Protein AF-A0A7X7PN30-F1 (afdb_monomer_lite)

Radius of gyration: 21.02 Å; chains: 1; bounding box: 54×27×68 Å

Secondary structure (DSSP, 8-state):
-PPP-------PPPP---S--PPPHHHHHHHHHHHHHHHHHHHHHHHHB-TTS-BS--SS--SSS-HHHHHHTTTHHHHHHHTT--HHHHHHHHHHHHHHHHHHHHTTSEETTEESSS-HHHHHHHHHHHHHHHHH-TT--

Foldseek 3Di:
DDDDPPPPDPDPDDDDDPDDDDDPPVVVVVVVVLVVVLVVLVVLQPVQADPQLAGPDDPEDDDQDDLLVQLLSLLCQLVSVVVPRDPVSLVNLVSSLVNSLVVVVVNVQHDPSAGPDDDPVSSVSSVSSVVSNCVSPVPPD

Sequence (141 aa):
MMRADSTEQNRIVTISATERQTPPTWAVKQRFLIDLMDRAAEAFVAHYTRPDGTLIWRREWPGMDGSDDGYESFVTFPLFYLLGGGEHVHALARREWNAVTWQFTGYGQVHREFDAYYDWMHHGESYAYLYYLALADPTHY

Structure (mmCIF, N/CA/C/O backbone):
data_AF-A0A7X7PN30-F1
#
_entry.id   AF-A0A7X7PN30-F1
#
loop_
_atom_site.group_PDB
_atom_site.id
_atom_site.type_symbol
_atom_site.label_atom_id
_atom_site.label_alt_id
_atom_site.label_comp_id
_atom_site.label_asym_id
_atom_site.label_entity_id
_atom_site.label_seq_id
_atom_site.pdbx_PDB_ins_code
_atom_site.Cartn_x
_atom_site.Cartn_y
_atom_site.Cartn_z
_atom_site.occupancy
_atom_site.B_iso_or_equiv
_atom_site.auth_seq_id
_atom_site.auth_comp_id
_atom_site.auth_asym_id
_atom_site.auth_atom_id
_atom_site.pdbx_PDB_model_num
ATOM 1 N N . MET A 1 1 ? 31.727 -6.574 46.384 1.00 40.47 1 MET A N 1
ATOM 2 C CA . MET A 1 1 ? 31.362 -5.817 45.169 1.00 40.47 1 MET A CA 1
ATOM 3 C C . MET A 1 1 ? 30.026 -6.366 44.692 1.00 40.47 1 MET A C 1
ATOM 5 O O . MET A 1 1 ? 29.913 -7.570 44.504 1.00 40.47 1 MET A O 1
ATOM 9 N N . MET A 1 2 ? 28.998 -5.520 44.706 1.00 36.41 2 MET A N 1
ATOM 10 C CA . MET A 1 2 ? 27.576 -5.875 44.649 1.00 36.41 2 MET A CA 1
ATOM 11 C C . MET A 1 2 ? 27.192 -6.366 43.245 1.00 36.41 2 MET A C 1
ATOM 13 O O . MET A 1 2 ? 27.521 -5.703 42.265 1.00 36.41 2 MET A O 1
ATOM 17 N N . ARG A 1 3 ? 26.533 -7.528 43.141 1.00 41.94 3 ARG A N 1
ATOM 18 C CA . ARG A 1 3 ? 25.906 -7.981 41.892 1.00 41.94 3 ARG A CA 1
ATOM 19 C C . ARG A 1 3 ? 24.668 -7.118 41.663 1.00 41.94 3 ARG A C 1
ATOM 21 O O . ARG A 1 3 ? 23.813 -7.060 42.540 1.00 41.94 3 ARG A O 1
ATOM 28 N N . ALA A 1 4 ? 24.610 -6.431 40.526 1.00 46.62 4 ALA A N 1
ATOM 29 C CA . ALA A 1 4 ? 23.387 -5.788 40.076 1.00 46.62 4 ALA A CA 1
ATOM 30 C C . ALA A 1 4 ? 22.365 -6.886 39.756 1.00 46.62 4 ALA A C 1
ATOM 32 O O . ALA A 1 4 ? 22.640 -7.791 38.968 1.00 46.62 4 ALA A O 1
ATOM 33 N N . ASP A 1 5 ? 21.230 -6.826 40.438 1.00 47.19 5 ASP A N 1
ATOM 34 C CA . ASP A 1 5 ? 20.084 -7.704 40.253 1.00 47.19 5 ASP A CA 1
ATOM 35 C C . ASP A 1 5 ? 19.354 -7.263 38.975 1.00 47.19 5 ASP A C 1
ATOM 37 O O . ASP A 1 5 ? 18.649 -6.257 38.964 1.00 47.19 5 ASP A O 1
ATOM 41 N N . SER A 1 6 ? 19.618 -7.932 37.852 1.00 55.59 6 SER A N 1
ATOM 42 C CA . SER A 1 6 ? 19.049 -7.588 36.543 1.00 55.59 6 SER A CA 1
ATOM 43 C C . SER A 1 6 ? 17.828 -8.455 36.233 1.00 55.59 6 SER A C 1
ATOM 45 O O . SER A 1 6 ? 17.825 -9.229 35.274 1.00 55.59 6 SER A O 1
ATOM 47 N N . THR A 1 7 ? 16.796 -8.354 37.067 1.00 52.69 7 THR A N 1
ATOM 48 C CA . THR A 1 7 ? 15.492 -8.994 36.839 1.00 52.69 7 THR A CA 1
ATOM 49 C C . THR A 1 7 ? 14.359 -7.967 36.758 1.00 52.69 7 THR A C 1
ATOM 51 O O . THR A 1 7 ? 13.286 -8.151 37.321 1.00 52.69 7 THR A O 1
ATOM 54 N N . GLU A 1 8 ? 14.539 -6.894 35.980 1.00 57.72 8 GLU A N 1
ATOM 55 C CA . GLU A 1 8 ? 13.383 -6.187 35.412 1.00 57.72 8 GLU A CA 1
ATOM 56 C C . GLU A 1 8 ? 12.844 -7.006 34.235 1.00 57.72 8 GLU A C 1
ATOM 58 O O . GLU A 1 8 ? 13.157 -6.797 33.064 1.00 57.72 8 GLU A O 1
ATOM 63 N N . GLN A 1 9 ? 12.059 -8.027 34.568 1.00 59.97 9 GLN A N 1
ATOM 64 C CA . GLN A 1 9 ? 11.248 -8.745 33.599 1.00 59.97 9 GLN A CA 1
ATOM 65 C C . GLN A 1 9 ? 10.253 -7.762 32.979 1.00 59.97 9 GLN A C 1
ATOM 67 O O . GLN A 1 9 ? 9.418 -7.195 33.683 1.00 59.97 9 GLN A O 1
ATOM 72 N N . ASN A 1 10 ? 10.360 -7.576 31.662 1.00 64.38 10 ASN A N 1
ATOM 73 C CA . ASN A 1 10 ? 9.467 -6.768 30.835 1.00 64.38 10 ASN A CA 1
ATOM 74 C C . ASN A 1 10 ? 8.007 -7.181 31.099 1.00 64.38 10 ASN A C 1
ATOM 76 O O . ASN A 1 10 ? 7.515 -8.181 30.571 1.00 64.38 10 ASN A O 1
ATOM 80 N N . ARG A 1 11 ? 7.323 -6.463 31.994 1.00 76.81 11 ARG A N 1
ATOM 81 C CA . ARG A 1 11 ? 5.984 -6.832 32.447 1.00 76.81 11 ARG A CA 1
ATOM 82 C C . ARG A 1 11 ? 4.998 -6.477 31.342 1.00 76.81 11 ARG A C 1
ATOM 84 O O . ARG A 1 11 ? 4.699 -5.304 31.137 1.00 76.81 11 ARG A O 1
ATOM 91 N N . ILE A 1 12 ? 4.495 -7.486 30.632 1.00 84.50 12 ILE A N 1
ATOM 92 C CA . ILE A 1 12 ? 3.462 -7.294 29.609 1.00 84.50 12 ILE A CA 1
ATOM 93 C C . ILE A 1 12 ? 2.248 -6.638 30.276 1.00 84.50 12 ILE A C 1
ATOM 95 O O . ILE A 1 12 ? 1.662 -7.182 31.217 1.00 84.50 12 ILE A O 1
ATOM 99 N N . VAL A 1 13 ? 1.890 -5.440 29.812 1.00 90.44 13 VAL A N 1
ATOM 100 C CA . VAL A 1 13 ? 0.713 -4.720 30.304 1.00 90.44 13 VAL A CA 1
ATOM 101 C C . VAL A 1 13 ? -0.525 -5.530 29.941 1.00 90.44 13 VAL A C 1
ATOM 103 O O . VAL A 1 13 ? -0.778 -5.810 28.773 1.00 90.44 13 VAL A O 1
ATOM 106 N N . THR A 1 14 ? -1.300 -5.915 30.953 1.00 89.88 14 THR A N 1
ATOM 107 C CA . THR A 1 14 ? -2.577 -6.602 30.752 1.00 89.88 14 THR A CA 1
ATOM 108 C C . THR A 1 14 ? -3.699 -5.574 30.776 1.00 89.88 14 THR A C 1
ATOM 110 O O . THR A 1 14 ? -3.907 -4.903 31.786 1.00 89.88 14 THR A O 1
ATOM 113 N N . ILE A 1 15 ? -4.427 -5.465 29.667 1.00 90.75 15 ILE A N 1
ATOM 114 C CA . ILE A 1 15 ? -5.660 -4.681 29.560 1.00 90.75 15 ILE A CA 1
ATOM 115 C C . ILE A 1 15 ? -6.827 -5.669 29.641 1.00 90.75 15 ILE A C 1
ATOM 117 O O . ILE A 1 15 ? -6.809 -6.698 28.969 1.00 90.75 15 ILE A O 1
ATOM 121 N N . SER A 1 16 ? -7.832 -5.380 30.470 1.00 91.62 16 SER A N 1
ATOM 122 C CA . SER A 1 16 ? -9.030 -6.218 30.610 1.00 91.62 16 SER A CA 1
ATOM 123 C C . SER A 1 16 ? -10.294 -5.378 30.452 1.00 91.62 16 SER A C 1
ATOM 125 O O . SER A 1 16 ? -10.351 -4.242 30.918 1.00 91.62 16 SER A O 1
ATOM 127 N N . ALA A 1 17 ? -11.295 -5.932 29.768 1.00 92.31 17 ALA A N 1
ATOM 128 C CA . ALA A 1 17 ? -12.617 -5.333 29.641 1.00 92.31 17 ALA A CA 1
ATOM 129 C C . ALA A 1 17 ? -13.557 -5.986 30.660 1.00 92.31 17 ALA A C 1
ATOM 131 O O . ALA A 1 17 ? -13.731 -7.204 30.648 1.00 92.31 17 ALA A O 1
ATOM 132 N N . THR A 1 18 ? -14.156 -5.188 31.541 1.00 94.00 18 THR A N 1
ATOM 133 C CA . THR A 1 18 ? -15.044 -5.673 32.612 1.00 94.00 18 THR A CA 1
ATOM 134 C C . THR A 1 18 ? -16.525 -5.549 32.267 1.00 94.00 18 THR A C 1
ATOM 136 O O . THR A 1 18 ? -17.355 -6.210 32.884 1.00 94.00 18 THR A O 1
ATOM 139 N N . GLU A 1 19 ? -16.869 -4.726 31.273 1.00 94.38 19 GLU A N 1
ATOM 140 C CA . GLU A 1 19 ? -18.249 -4.392 30.922 1.00 94.38 19 GLU A CA 1
ATOM 141 C C . GLU A 1 19 ? -18.439 -4.282 29.406 1.00 94.38 19 GLU A C 1
ATOM 143 O O . GLU A 1 19 ? -17.514 -3.948 28.662 1.00 94.38 19 GLU A O 1
ATOM 148 N N . ARG A 1 20 ? -19.670 -4.534 28.942 1.00 92.94 20 ARG A N 1
ATOM 149 C CA . ARG A 1 20 ? -20.088 -4.238 27.566 1.00 92.94 20 ARG A CA 1
ATOM 150 C C . ARG A 1 20 ? -20.711 -2.852 27.515 1.00 92.94 20 ARG A C 1
ATOM 152 O O . ARG A 1 20 ? -21.521 -2.506 28.366 1.00 92.94 20 ARG A O 1
ATOM 159 N N . GLN A 1 21 ? -20.382 -2.104 26.473 1.00 93.44 21 GLN A N 1
ATOM 160 C CA . GLN A 1 21 ? -20.933 -0.780 26.213 1.00 93.44 21 GLN A CA 1
ATOM 161 C C . GLN A 1 21 ? -21.512 -0.749 24.798 1.00 93.44 21 GLN A C 1
ATOM 163 O O . GLN A 1 21 ? -21.007 -1.427 23.899 1.00 93.44 21 GLN A O 1
ATOM 168 N N . THR A 1 22 ? -22.573 0.031 24.590 1.00 95.75 22 THR A N 1
ATOM 169 C CA . THR A 1 22 ? -23.080 0.305 23.240 1.00 95.75 22 THR A CA 1
ATOM 170 C C . THR A 1 22 ? -22.032 1.127 22.487 1.00 95.75 22 THR A C 1
ATOM 172 O O . THR A 1 22 ? -21.619 2.169 23.004 1.00 95.75 22 THR A O 1
ATOM 175 N N . PRO A 1 23 ? -21.585 0.709 21.287 1.00 95.50 23 PRO A N 1
ATOM 176 C CA . PRO A 1 23 ? -20.594 1.466 20.535 1.00 95.50 23 PRO A CA 1
ATOM 177 C C . PRO A 1 23 ? -21.087 2.889 20.247 1.00 95.50 23 PRO A C 1
ATOM 179 O O . PRO A 1 23 ? -22.250 3.070 19.872 1.00 95.50 23 PRO A O 1
ATOM 182 N N . PRO A 1 24 ? -20.226 3.910 20.381 1.00 97.44 24 PRO A N 1
ATOM 183 C CA . PRO A 1 24 ? -20.603 5.268 20.026 1.00 97.44 24 PRO A CA 1
ATOM 184 C C . PRO A 1 24 ? -20.883 5.365 18.521 1.00 97.44 24 PRO A C 1
ATOM 186 O O . PRO A 1 24 ? -20.274 4.671 17.706 1.00 97.44 24 PRO A O 1
ATOM 189 N N . THR A 1 25 ? -21.769 6.283 18.132 1.00 98.12 25 THR A N 1
ATOM 190 C CA . THR A 1 25 ? -22.214 6.453 16.737 1.00 98.12 25 THR A CA 1
ATOM 191 C C . THR A 1 25 ? -21.064 6.615 15.741 1.00 98.12 25 THR A C 1
ATOM 193 O O . THR A 1 25 ? -21.156 6.127 14.615 1.00 98.12 25 THR A O 1
ATOM 196 N N . TRP A 1 26 ? -19.974 7.287 16.127 1.00 97.94 26 TRP A N 1
ATOM 197 C CA . TRP A 1 26 ? -18.815 7.470 15.248 1.00 97.94 26 TRP A CA 1
ATOM 198 C C . TRP A 1 26 ? -18.139 6.137 14.898 1.00 97.94 26 TRP A C 1
ATOM 200 O O . TRP A 1 26 ? -17.749 5.958 13.749 1.00 97.94 26 TRP A O 1
ATOM 210 N N . ALA A 1 27 ? -18.068 5.183 15.833 1.00 96.69 27 ALA A N 1
ATOM 211 C CA . ALA A 1 27 ? -17.409 3.894 15.617 1.00 96.69 27 ALA A CA 1
ATOM 212 C C . ALA A 1 27 ? -18.207 3.032 14.631 1.00 96.69 27 ALA A C 1
ATOM 214 O O . ALA A 1 27 ? -17.645 2.414 13.729 1.00 96.69 27 ALA A O 1
ATOM 215 N N . VAL A 1 28 ? -19.539 3.064 14.745 1.00 97.56 28 VAL A N 1
ATOM 216 C CA . VAL A 1 28 ? -20.439 2.392 13.796 1.00 97.56 28 VAL A CA 1
ATOM 217 C C . VAL A 1 28 ? -20.292 2.988 12.392 1.00 97.56 28 VAL A C 1
ATOM 219 O O . VAL A 1 28 ? -20.172 2.253 11.414 1.00 97.56 28 VAL A O 1
ATOM 222 N N . LYS A 1 29 ? -20.243 4.322 12.279 1.00 98.38 29 LYS A N 1
ATOM 223 C CA . LYS A 1 29 ? -20.031 5.004 10.992 1.00 98.38 29 LYS A CA 1
ATOM 224 C C . LYS A 1 29 ? -18.656 4.710 10.393 1.00 98.38 29 LYS A C 1
ATOM 226 O O . LYS A 1 29 ? -18.563 4.531 9.184 1.00 98.38 29 LYS A O 1
ATOM 231 N N . GLN A 1 30 ? -17.611 4.632 11.216 1.00 97.44 30 GLN A N 1
ATOM 232 C CA . GLN A 1 30 ? -16.271 4.272 10.760 1.00 97.44 30 GLN A CA 1
ATOM 233 C C . GLN A 1 30 ? -16.246 2.856 10.177 1.00 97.44 30 GLN A C 1
ATOM 235 O O . GLN A 1 30 ? -15.681 2.662 9.107 1.00 97.44 30 GLN A O 1
ATOM 240 N N . ARG A 1 31 ? -16.913 1.884 10.815 1.00 97.06 31 ARG A N 1
ATOM 241 C CA . ARG A 1 31 ? -17.043 0.532 10.249 1.00 97.06 31 ARG A CA 1
ATOM 242 C C . ARG A 1 31 ? -17.773 0.527 8.911 1.00 97.06 31 ARG A C 1
ATOM 244 O O . ARG A 1 31 ? -17.293 -0.106 7.983 1.00 97.06 31 ARG A O 1
ATOM 251 N N . PHE A 1 32 ? -18.859 1.289 8.777 1.00 98.06 32 PHE A N 1
ATOM 252 C CA . PHE A 1 32 ? -19.547 1.426 7.490 1.00 98.06 32 PHE A CA 1
ATOM 253 C C . PHE A 1 32 ? -18.650 2.040 6.403 1.00 98.06 32 PHE A C 1
ATOM 255 O O . PHE A 1 32 ? -18.680 1.596 5.257 1.00 98.06 32 PHE A O 1
ATOM 262 N N . LEU A 1 33 ? -17.850 3.053 6.755 1.00 97.81 33 LEU A N 1
ATOM 263 C CA . LEU A 1 33 ? -16.897 3.664 5.830 1.00 97.81 33 LEU A CA 1
ATOM 264 C C . LEU A 1 33 ? -15.828 2.659 5.387 1.00 97.81 33 LEU A C 1
ATOM 266 O O . LEU A 1 33 ? -15.582 2.548 4.190 1.00 97.81 33 LEU A O 1
ATOM 270 N N . ILE A 1 34 ? -15.252 1.904 6.327 1.00 98.00 34 ILE A N 1
ATOM 271 C CA . ILE A 1 34 ? -14.293 0.835 6.025 1.00 98.00 34 ILE A CA 1
ATOM 272 C C . ILE A 1 34 ? -14.933 -0.174 5.070 1.00 98.00 34 ILE A C 1
ATOM 274 O O . ILE A 1 34 ? -14.407 -0.386 3.986 1.00 98.00 34 ILE A O 1
ATOM 278 N N . ASP A 1 35 ? -16.111 -0.709 5.391 1.00 97.81 35 ASP A N 1
ATOM 279 C CA . ASP A 1 35 ? -16.785 -1.704 4.546 1.00 97.81 35 ASP A CA 1
ATOM 280 C C . ASP A 1 35 ? -17.129 -1.156 3.142 1.00 97.81 35 ASP A C 1
ATOM 282 O O . ASP A 1 35 ? 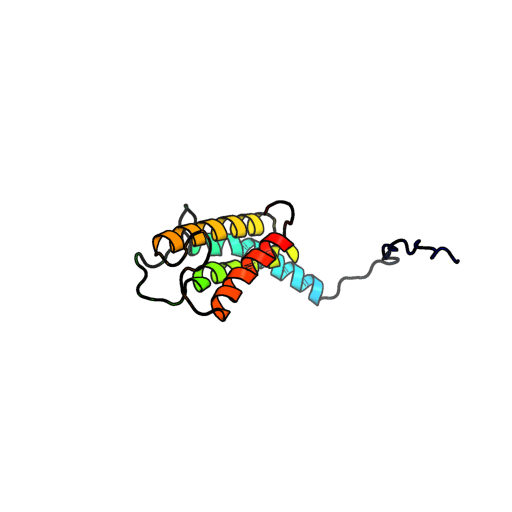-17.245 -1.906 2.170 1.00 97.81 35 ASP A O 1
ATOM 286 N N . LEU A 1 36 ? -17.354 0.155 2.999 1.00 97.88 36 LEU A N 1
ATOM 287 C CA . LEU A 1 36 ? -17.552 0.795 1.697 1.00 97.88 36 LEU A CA 1
ATOM 288 C C . LEU A 1 36 ? -16.241 0.907 0.910 1.00 97.88 36 LEU A C 1
ATOM 290 O O . LEU A 1 36 ? -16.214 0.539 -0.263 1.00 97.88 36 LEU A O 1
ATOM 294 N N . MET A 1 37 ? -15.177 1.394 1.548 1.00 97.94 37 MET A N 1
ATOM 295 C CA . MET A 1 37 ? -13.849 1.514 0.939 1.00 97.94 37 MET A CA 1
ATOM 296 C C . MET A 1 37 ? -13.300 0.150 0.512 1.00 97.94 37 MET A C 1
ATOM 298 O O . MET A 1 37 ? -12.765 0.023 -0.584 1.00 97.94 37 MET A O 1
ATOM 302 N N . ASP A 1 38 ? -13.517 -0.878 1.330 1.00 97.31 38 ASP A N 1
ATOM 303 C CA . ASP A 1 38 ? -13.045 -2.246 1.110 1.00 97.31 38 ASP A CA 1
ATOM 304 C C . ASP A 1 38 ? -13.597 -2.869 -0.183 1.00 97.31 38 ASP A C 1
ATOM 306 O O . ASP A 1 38 ? -12.882 -3.529 -0.936 1.00 97.31 38 ASP A O 1
ATOM 310 N N . ARG A 1 39 ? -14.867 -2.574 -0.492 1.00 96.19 39 ARG A N 1
ATOM 311 C CA . ARG A 1 39 ? -15.517 -2.951 -1.758 1.00 96.19 39 ARG A CA 1
ATOM 312 C C . ARG A 1 39 ? -15.091 -2.063 -2.924 1.00 96.19 39 ARG A C 1
ATOM 314 O O . ARG A 1 39 ? -15.048 -2.520 -4.062 1.00 96.19 39 ARG A O 1
ATOM 321 N N . ALA A 1 40 ? -14.823 -0.785 -2.664 1.00 97.56 40 ALA A N 1
ATOM 322 C CA . ALA A 1 40 ? -14.423 0.163 -3.698 1.00 97.56 40 ALA A CA 1
ATOM 323 C C . ALA A 1 40 ? -12.980 -0.064 -4.179 1.00 97.56 40 ALA A C 1
ATOM 325 O O . ALA A 1 40 ? -12.687 0.235 -5.334 1.00 97.56 40 ALA A O 1
ATOM 326 N N . ALA A 1 41 ? -12.104 -0.610 -3.329 1.00 97.50 41 ALA A N 1
ATOM 327 C CA . ALA A 1 41 ? -10.691 -0.833 -3.629 1.00 97.50 41 ALA A CA 1
ATOM 328 C C . ALA A 1 41 ? -10.475 -1.677 -4.897 1.00 97.50 41 ALA A C 1
ATOM 330 O O . ALA A 1 41 ? -9.698 -1.291 -5.767 1.00 97.50 41 ALA A O 1
ATOM 331 N N . GLU A 1 42 ? -11.209 -2.783 -5.055 1.00 96.31 42 GLU A N 1
ATOM 332 C CA . GLU A 1 42 ? -11.104 -3.633 -6.250 1.00 96.31 42 GLU A CA 1
ATOM 333 C C . GLU A 1 42 ? -11.539 -2.894 -7.518 1.00 96.31 42 GLU A C 1
ATOM 335 O O . GLU A 1 42 ? -10.855 -2.949 -8.538 1.00 96.31 42 GLU A O 1
ATOM 340 N N . ALA A 1 43 ? -12.656 -2.164 -7.449 1.00 97.50 43 ALA A N 1
ATOM 341 C CA . ALA A 1 43 ? -13.157 -1.385 -8.576 1.00 97.50 43 ALA A CA 1
ATOM 342 C C . ALA A 1 43 ? -12.190 -0.254 -8.959 1.00 97.50 43 ALA A C 1
ATOM 344 O O . ALA A 1 43 ? -11.995 0.007 -10.145 1.00 97.50 43 ALA A O 1
ATOM 345 N N . PHE A 1 44 ? -11.563 0.386 -7.968 1.00 97.69 44 PHE A N 1
ATOM 346 C CA . PHE A 1 44 ? -10.527 1.393 -8.178 1.00 97.69 44 PHE A CA 1
ATOM 347 C C . PHE A 1 44 ? -9.321 0.796 -8.912 1.00 97.69 44 PHE A C 1
ATOM 349 O O . PHE A 1 44 ? -8.973 1.271 -9.992 1.00 97.69 44 PHE A O 1
ATOM 356 N N . VAL A 1 45 ? -8.735 -0.289 -8.394 1.00 97.94 45 VAL A N 1
ATOM 357 C CA . VAL A 1 45 ? -7.575 -0.933 -9.033 1.00 97.94 45 VAL A CA 1
ATOM 358 C C . VAL A 1 45 ? -7.924 -1.414 -10.440 1.00 97.94 45 VAL A C 1
ATOM 360 O O . VAL A 1 45 ? -7.179 -1.148 -11.381 1.00 97.94 45 VAL A O 1
ATOM 363 N N . ALA A 1 46 ? -9.079 -2.057 -10.625 1.00 97.69 46 ALA A N 1
ATOM 364 C CA . ALA A 1 46 ? -9.519 -2.541 -11.933 1.00 97.69 46 ALA A CA 1
ATOM 365 C C . ALA A 1 46 ? -9.746 -1.414 -12.957 1.00 97.69 46 ALA A C 1
ATOM 367 O O . ALA A 1 46 ? -9.635 -1.648 -14.159 1.00 97.69 46 ALA A O 1
ATOM 368 N N . HIS A 1 47 ? -10.072 -0.201 -12.505 1.00 97.94 47 HIS A N 1
ATOM 369 C CA . HIS A 1 47 ? -10.268 0.945 -13.386 1.00 97.94 47 HIS A CA 1
ATOM 370 C C . HIS A 1 47 ? -8.947 1.564 -13.863 1.00 97.94 47 HIS A C 1
ATOM 372 O O . HIS A 1 47 ? -8.865 2.010 -15.007 1.00 97.94 47 HIS A O 1
ATOM 378 N N . TYR A 1 48 ? -7.924 1.593 -13.004 1.00 97.75 48 TYR A N 1
ATOM 379 C CA . TYR A 1 48 ? -6.663 2.294 -13.273 1.00 97.75 48 TYR A CA 1
ATOM 380 C C . TYR A 1 48 ? -5.503 1.376 -13.671 1.00 97.75 48 TYR A C 1
ATOM 382 O O . TYR A 1 48 ? -4.462 1.871 -14.101 1.00 97.75 48 TYR A O 1
ATOM 390 N N . THR A 1 49 ? -5.669 0.054 -13.585 1.00 98.25 49 THR A N 1
ATOM 391 C CA . THR A 1 49 ? -4.615 -0.926 -13.892 1.00 98.25 49 THR A CA 1
ATOM 392 C C . THR A 1 49 ? -5.033 -1.898 -14.987 1.00 98.25 49 THR A C 1
ATOM 394 O O . THR A 1 49 ? -6.211 -2.157 -15.236 1.00 98.25 49 THR A O 1
ATOM 397 N N . ARG A 1 50 ? -4.039 -2.447 -15.680 1.00 97.75 50 ARG A N 1
ATOM 398 C CA . ARG A 1 50 ? -4.214 -3.551 -16.623 1.00 97.75 50 ARG A CA 1
ATOM 399 C C . ARG A 1 50 ? -4.301 -4.892 -15.874 1.00 97.75 50 ARG A C 1
ATOM 401 O O . ARG A 1 50 ? -3.941 -4.979 -14.697 1.00 97.75 50 ARG A O 1
ATOM 408 N N . PRO A 1 51 ? -4.705 -5.986 -16.554 1.00 96.75 51 PRO A N 1
ATOM 409 C CA . PRO A 1 51 ? -4.722 -7.321 -15.950 1.00 96.75 51 PRO A CA 1
ATOM 410 C C . PRO A 1 51 ? -3.371 -7.790 -15.381 1.00 96.75 51 PRO A C 1
ATOM 412 O O . PRO A 1 51 ? -3.353 -8.590 -14.449 1.00 96.75 51 PRO A O 1
ATOM 415 N N . ASP A 1 52 ? -2.248 -7.275 -15.889 1.00 96.38 52 ASP A N 1
ATOM 416 C CA . ASP A 1 52 ? -0.897 -7.551 -15.372 1.00 96.38 52 ASP A CA 1
ATOM 417 C C . ASP A 1 52 ? -0.485 -6.674 -14.172 1.00 96.38 52 ASP A C 1
ATOM 419 O O . ASP A 1 52 ? 0.517 -6.959 -13.527 1.00 96.38 52 ASP A O 1
ATOM 423 N N . GLY A 1 53 ? -1.278 -5.652 -13.842 1.00 96.69 53 GLY A N 1
ATOM 424 C CA . GLY A 1 53 ? -1.076 -4.729 -12.719 1.00 96.69 53 GLY A CA 1
ATOM 425 C C . GLY A 1 53 ? -0.441 -3.414 -13.120 1.00 96.69 53 GLY A C 1
ATOM 426 O O . GLY A 1 53 ? -0.458 -2.463 -12.357 1.00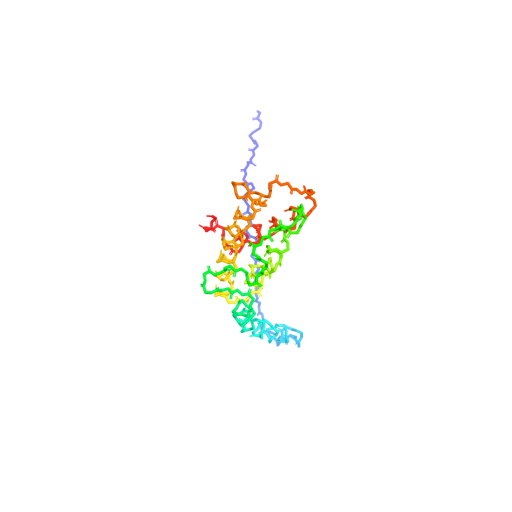 96.69 53 GLY A O 1
ATOM 427 N N . THR A 1 54 ? 0.066 -3.302 -14.345 1.00 96.75 54 THR A N 1
ATOM 428 C CA . THR A 1 54 ? 0.638 -2.034 -14.796 1.00 96.75 54 THR A CA 1
ATOM 429 C C . THR A 1 54 ? -0.437 -0.954 -14.862 1.00 96.75 54 THR A C 1
ATOM 431 O O . THR A 1 54 ? -1.558 -1.189 -15.327 1.00 96.75 54 THR A O 1
ATOM 434 N N . LEU A 1 55 ? -0.088 0.262 -14.451 1.00 96.81 55 LEU A N 1
ATOM 435 C CA . LEU A 1 55 ? -0.960 1.424 -14.536 1.00 96.81 55 LEU A CA 1
ATOM 436 C C . LEU A 1 55 ? -1.349 1.687 -15.996 1.00 96.81 55 LEU A C 1
ATOM 438 O O . LEU A 1 55 ? -0.498 1.690 -16.901 1.00 96.81 55 LEU A O 1
ATOM 442 N N . ILE A 1 56 ? -2.631 1.974 -16.235 1.00 96.50 56 ILE A N 1
ATOM 443 C CA . ILE A 1 56 ? -3.138 2.510 -17.502 1.00 96.50 56 ILE A CA 1
ATOM 444 C C . ILE A 1 56 ? -2.659 3.962 -17.617 1.00 96.50 56 ILE A C 1
ATOM 446 O O . ILE A 1 56 ? -3.368 4.918 -17.323 1.00 96.50 56 ILE A O 1
ATOM 450 N N . TRP A 1 57 ? -1.403 4.102 -18.029 1.00 90.69 57 TRP A N 1
ATOM 451 C CA . TRP A 1 57 ? -0.655 5.356 -18.047 1.00 90.69 57 TRP A CA 1
ATOM 452 C C . TRP A 1 57 ? -0.010 5.586 -19.427 1.00 90.69 57 TRP A C 1
ATOM 454 O O . TRP A 1 57 ? -0.295 4.888 -20.408 1.00 90.69 57 TRP A O 1
ATOM 464 N N . ARG A 1 58 ? 0.869 6.590 -19.500 1.00 87.00 58 ARG A N 1
ATOM 465 C CA . ARG A 1 58 ? 1.802 6.881 -20.605 1.00 87.00 58 ARG A CA 1
ATOM 466 C C . ARG A 1 58 ? 2.573 5.633 -21.049 1.00 87.00 58 ARG A C 1
ATOM 468 O O . ARG A 1 58 ? 2.670 4.654 -20.327 1.00 87.00 58 ARG A O 1
ATOM 475 N N . ARG A 1 59 ? 3.125 5.689 -22.262 1.00 88.44 59 ARG A N 1
ATOM 476 C CA . ARG A 1 59 ? 3.971 4.621 -22.826 1.00 88.44 59 ARG A CA 1
ATOM 477 C C . ARG A 1 59 ? 5.463 4.866 -22.618 1.00 88.44 59 ARG A C 1
ATOM 479 O O . ARG A 1 59 ? 6.234 3.919 -22.650 1.00 88.44 59 ARG A O 1
ATOM 486 N N . GLU A 1 60 ? 5.842 6.125 -22.443 1.00 89.38 60 GLU A N 1
ATOM 487 C CA . GLU A 1 60 ? 7.219 6.593 -22.303 1.00 89.38 60 GLU A CA 1
ATOM 488 C C . GLU A 1 60 ? 7.255 7.688 -21.235 1.00 89.38 60 GLU A C 1
ATOM 490 O O . GLU A 1 60 ? 6.255 8.392 -21.027 1.00 89.38 60 GLU A O 1
ATOM 495 N N . TRP A 1 61 ? 8.400 7.824 -20.567 1.00 90.25 61 TRP A N 1
ATOM 496 C CA . TRP A 1 61 ? 8.584 8.772 -19.477 1.00 90.25 61 TRP A CA 1
ATOM 497 C C . TRP A 1 61 ? 9.326 10.025 -19.952 1.00 90.25 61 TRP A C 1
ATOM 499 O O . TRP A 1 61 ? 10.457 9.914 -20.426 1.00 90.25 61 TRP A O 1
ATOM 509 N N . PRO A 1 62 ? 8.707 11.217 -19.875 1.00 86.56 62 PRO A N 1
ATOM 510 C CA . PRO A 1 62 ? 9.245 12.411 -20.520 1.00 86.56 62 PRO A CA 1
ATOM 511 C C . PRO A 1 62 ? 10.188 13.239 -19.633 1.00 86.56 62 PRO A C 1
ATOM 513 O O . PRO A 1 62 ? 10.631 14.296 -20.080 1.00 86.56 62 PRO A O 1
ATOM 516 N N . GLY A 1 63 ? 10.458 12.834 -18.386 1.00 84.69 63 GLY A N 1
ATOM 517 C CA . GLY A 1 63 ? 11.103 13.714 -17.410 1.00 84.69 63 GLY A CA 1
ATOM 518 C C . GLY A 1 63 ? 11.879 13.021 -16.293 1.00 84.69 63 GLY A C 1
ATOM 519 O O . GLY A 1 63 ? 12.225 11.846 -16.381 1.00 84.69 63 GLY A O 1
ATOM 520 N N . MET A 1 64 ? 12.197 13.814 -15.271 1.00 82.12 64 MET A N 1
ATOM 521 C CA . MET A 1 64 ? 12.906 13.401 -14.049 1.00 82.12 64 MET A CA 1
ATOM 522 C C . MET A 1 64 ? 11.990 13.049 -12.890 1.00 82.12 64 MET A C 1
ATOM 524 O O . MET A 1 64 ? 12.379 12.315 -12.000 1.00 82.12 64 MET A O 1
ATOM 528 N N . ASP A 1 65 ? 10.812 13.638 -12.896 1.00 85.69 65 ASP A N 1
ATOM 529 C CA . ASP A 1 65 ? 9.957 13.809 -11.735 1.00 85.69 65 ASP A CA 1
ATOM 530 C C . ASP A 1 65 ? 8.695 12.954 -11.914 1.00 85.69 65 ASP A C 1
ATOM 532 O O . ASP A 1 65 ? 8.259 12.760 -13.059 1.00 85.69 65 ASP A O 1
ATOM 536 N N . GLY A 1 66 ? 8.147 12.460 -10.800 1.00 87.38 66 GLY A N 1
ATOM 537 C CA . GLY A 1 66 ? 6.843 11.807 -10.694 1.00 87.38 66 GLY A CA 1
ATOM 538 C C . GLY A 1 66 ? 6.900 10.284 -10.617 1.00 87.38 66 GLY A C 1
ATOM 539 O O . GLY A 1 66 ? 5.902 9.620 -10.900 1.00 87.38 66 GLY A O 1
ATOM 540 N N . SER A 1 67 ? 8.068 9.688 -10.350 1.00 88.31 67 SER A N 1
ATOM 541 C CA . SER A 1 67 ? 8.162 8.228 -10.192 1.00 88.31 67 SER A CA 1
ATOM 542 C C . SER A 1 67 ? 7.426 7.719 -8.953 1.00 88.31 67 SER A C 1
ATOM 544 O O . SER A 1 67 ? 6.861 6.624 -8.965 1.00 88.31 67 SER A O 1
ATOM 546 N N . ASP A 1 68 ? 7.369 8.562 -7.934 1.00 91.38 68 ASP A N 1
ATOM 547 C CA . ASP A 1 68 ? 6.643 8.418 -6.686 1.00 91.38 68 ASP A CA 1
ATOM 548 C C . ASP A 1 68 ? 5.125 8.363 -6.865 1.00 91.38 68 ASP A C 1
ATOM 550 O O . ASP A 1 68 ? 4.499 7.487 -6.266 1.00 91.38 68 ASP A O 1
ATOM 554 N N . ASP A 1 69 ? 4.541 9.159 -7.771 1.00 91.88 69 ASP A N 1
ATOM 555 C CA . ASP A 1 69 ? 3.090 9.182 -8.050 1.00 91.88 69 ASP A CA 1
ATOM 556 C C . ASP A 1 69 ? 2.499 7.770 -8.271 1.00 91.88 69 ASP A C 1
ATOM 558 O O . ASP A 1 69 ? 1.359 7.454 -7.894 1.00 91.88 69 ASP A O 1
ATOM 562 N N . GLY A 1 70 ? 3.277 6.890 -8.916 1.00 93.38 70 GLY A N 1
ATOM 563 C CA . GLY A 1 70 ? 2.888 5.502 -9.148 1.00 93.38 70 GLY A CA 1
ATOM 564 C C . GLY A 1 70 ? 2.710 4.720 -7.845 1.00 93.38 70 GLY A C 1
ATOM 565 O O . GLY A 1 70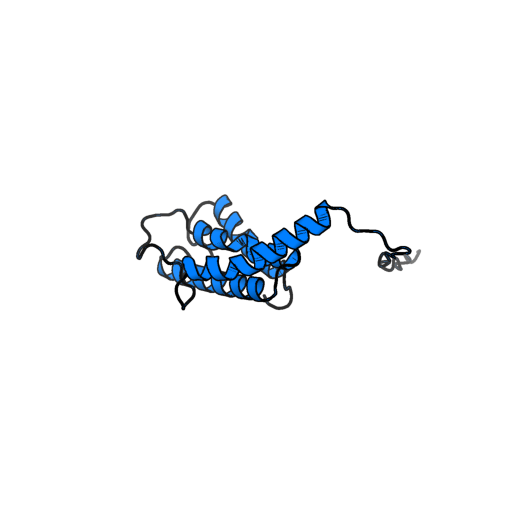 ? 1.735 3.982 -7.697 1.00 93.38 70 GLY A O 1
ATOM 566 N N . TYR A 1 71 ? 3.620 4.903 -6.890 1.00 94.88 71 TYR A N 1
ATOM 567 C CA . TYR A 1 71 ? 3.564 4.283 -5.567 1.00 94.88 71 TYR A CA 1
ATOM 568 C C . TYR A 1 71 ? 2.505 4.947 -4.679 1.00 94.88 71 TYR A C 1
ATOM 570 O O . TYR A 1 71 ? 1.739 4.251 -4.005 1.00 94.88 71 TYR A O 1
ATOM 578 N N . GLU A 1 72 ? 2.396 6.276 -4.720 1.00 94.06 72 GLU A N 1
ATOM 579 C CA . GLU A 1 72 ? 1.410 7.041 -3.950 1.00 94.06 72 GLU A CA 1
ATOM 580 C C . GLU A 1 72 ? -0.031 6.627 -4.247 1.00 94.06 72 GLU A C 1
ATOM 582 O O . GLU A 1 72 ? -0.883 6.613 -3.355 1.00 94.06 72 GLU A O 1
ATOM 587 N N . SER 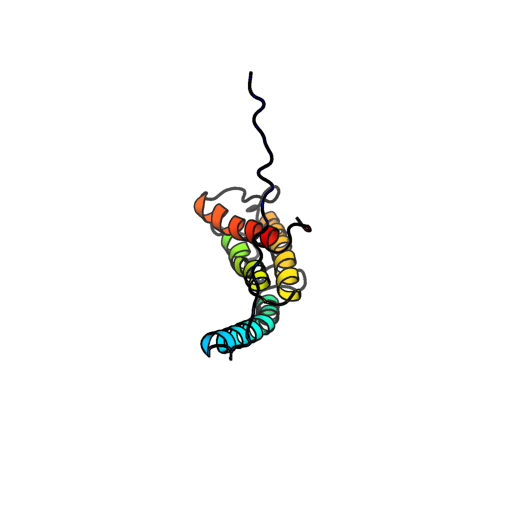A 1 73 ? -0.296 6.199 -5.482 1.00 95.06 73 SER A N 1
ATOM 588 C CA . SER A 1 73 ? -1.610 5.712 -5.912 1.00 95.06 73 SER A CA 1
ATOM 589 C C . SER A 1 73 ? -2.160 4.580 -5.029 1.00 95.06 73 SER A C 1
ATOM 591 O O . SER A 1 73 ? -3.379 4.404 -4.946 1.00 95.06 73 SER A O 1
ATOM 593 N N . PHE A 1 74 ? -1.288 3.831 -4.342 1.00 96.88 74 PHE A N 1
ATOM 594 C CA . PHE A 1 74 ? -1.663 2.678 -3.517 1.00 96.88 74 PHE A CA 1
ATOM 595 C C . PHE A 1 74 ? -1.056 2.688 -2.103 1.00 96.88 74 PHE A C 1
ATOM 597 O O . PHE A 1 74 ? -1.347 1.786 -1.315 1.00 96.88 74 PHE A O 1
ATOM 604 N N . VAL A 1 75 ? -0.291 3.726 -1.730 1.00 95.25 75 VAL A N 1
ATOM 605 C CA . VAL A 1 75 ? 0.412 3.847 -0.432 1.00 95.25 75 VAL A CA 1
ATOM 606 C C . VAL A 1 75 ? -0.489 3.604 0.780 1.00 95.25 75 VAL A C 1
ATOM 608 O O . VAL A 1 75 ? -0.063 3.056 1.794 1.00 95.25 75 VAL A O 1
ATOM 611 N N . THR A 1 76 ? -1.767 3.970 0.686 1.00 94.69 76 THR A N 1
ATOM 612 C CA . THR A 1 76 ? -2.722 3.846 1.795 1.00 94.69 76 THR A CA 1
ATOM 613 C C . THR A 1 76 ? -3.286 2.437 1.977 1.00 94.69 76 THR A C 1
ATOM 615 O O . THR A 1 76 ? -3.890 2.168 3.014 1.00 94.69 76 THR A O 1
ATOM 618 N N . PHE A 1 77 ? -3.098 1.517 1.028 1.00 97.69 77 PHE A N 1
ATOM 619 C CA . PHE A 1 77 ? -3.746 0.203 1.059 1.00 97.69 77 PHE A CA 1
ATOM 620 C C . PHE A 1 77 ? -3.274 -0.689 2.221 1.00 97.69 77 PHE A C 1
ATOM 622 O O . PHE A 1 77 ? -4.135 -1.241 2.915 1.00 97.69 77 PHE A O 1
ATOM 629 N N . PRO A 1 78 ? -1.963 -0.823 2.519 1.00 97.06 78 PRO A N 1
ATOM 630 C CA . PRO A 1 78 ? -1.528 -1.625 3.663 1.00 97.06 78 PRO A CA 1
ATOM 631 C C . PRO A 1 78 ? -1.941 -0.986 4.995 1.00 97.06 78 PRO A C 1
ATOM 633 O O . PRO A 1 78 ? -2.341 -1.683 5.927 1.00 97.06 78 PRO A O 1
ATOM 636 N N . LEU A 1 79 ? -1.926 0.351 5.073 1.00 95.56 79 LEU A N 1
ATOM 637 C CA . LEU A 1 79 ? -2.431 1.077 6.239 1.00 95.56 79 LEU A CA 1
ATOM 638 C C . LEU A 1 79 ? -3.936 0.847 6.434 1.00 95.56 79 LEU A C 1
ATOM 640 O O . LEU A 1 79 ? -4.398 0.646 7.554 1.00 95.56 79 LEU A O 1
ATOM 644 N N . PHE A 1 80 ? -4.713 0.842 5.353 1.00 97.44 80 PHE A N 1
ATOM 645 C CA . PHE A 1 80 ? -6.142 0.558 5.404 1.00 97.44 80 PHE A CA 1
ATOM 646 C C . PHE A 1 80 ? -6.426 -0.868 5.892 1.00 97.44 80 PHE A C 1
ATOM 648 O O . PHE A 1 80 ? -7.288 -1.058 6.752 1.00 97.44 80 PHE A O 1
ATOM 655 N N . TYR A 1 81 ? -5.660 -1.854 5.419 1.00 97.38 81 TYR A N 1
ATOM 656 C CA . TYR A 1 81 ? -5.715 -3.224 5.931 1.00 97.38 81 TYR A CA 1
ATOM 657 C C . TYR A 1 81 ? -5.468 -3.279 7.450 1.00 97.38 81 TYR A C 1
ATOM 659 O O . TYR A 1 81 ? -6.290 -3.829 8.183 1.00 97.38 81 TYR A O 1
ATOM 667 N N . LEU A 1 82 ? -4.424 -2.608 7.953 1.00 95.50 82 LEU A N 1
ATOM 668 C CA . LEU A 1 82 ? -4.132 -2.515 9.394 1.00 95.50 82 LEU A CA 1
ATOM 669 C C . LEU A 1 82 ? -5.282 -1.915 10.219 1.00 95.50 82 LEU A C 1
ATOM 671 O O . LEU A 1 82 ? -5.480 -2.281 11.378 1.00 95.50 82 LEU A O 1
ATOM 675 N N . LEU A 1 83 ? -6.052 -0.997 9.633 1.00 95.62 83 LEU A N 1
ATOM 676 C CA . LEU A 1 83 ? -7.206 -0.358 10.273 1.00 95.62 83 LEU A CA 1
ATOM 677 C C . LEU A 1 83 ? -8.498 -1.195 10.183 1.00 95.62 83 LEU A C 1
ATOM 679 O O . LEU A 1 83 ? -9.545 -0.772 10.683 1.00 95.62 83 LEU A O 1
ATOM 683 N N . GLY A 1 84 ? -8.430 -2.394 9.600 1.00 95.81 84 GLY A N 1
ATOM 684 C CA . GLY A 1 84 ? -9.530 -3.353 9.523 1.00 95.81 84 GLY A CA 1
ATOM 685 C C . GLY A 1 84 ? -10.195 -3.457 8.152 1.00 95.81 84 GLY A C 1
ATOM 686 O O . GLY A 1 84 ? -11.358 -3.874 8.104 1.00 95.81 84 GLY A O 1
ATOM 687 N N . GLY A 1 85 ? -9.493 -3.046 7.091 1.00 97.00 85 GLY A N 1
ATOM 688 C CA . GLY A 1 85 ? -9.779 -3.440 5.711 1.00 97.00 85 GLY A CA 1
ATOM 689 C C . GLY A 1 85 ? -9.450 -4.915 5.451 1.00 97.00 85 GLY A C 1
ATOM 690 O O . GLY A 1 85 ? -8.813 -5.581 6.266 1.00 97.00 85 GLY A O 1
ATOM 691 N N . GLY A 1 86 ? -9.915 -5.441 4.324 1.00 97.00 86 GLY A N 1
ATOM 692 C CA . GLY A 1 86 ? -9.801 -6.849 3.977 1.00 97.00 86 GLY A CA 1
ATOM 693 C C . GLY A 1 86 ? -8.406 -7.270 3.514 1.00 97.00 86 GLY A C 1
ATOM 694 O O . GLY A 1 86 ? -7.637 -6.494 2.944 1.00 97.00 86 GLY A O 1
ATOM 695 N N . GLU A 1 87 ? -8.101 -8.551 3.721 1.00 96.50 87 GLU A N 1
ATOM 696 C CA . GLU A 1 87 ? -6.882 -9.233 3.249 1.00 96.50 87 GLU A CA 1
ATOM 697 C C . GLU A 1 87 ? -6.643 -9.049 1.740 1.00 96.50 87 GLU A C 1
ATOM 699 O O . GLU A 1 87 ? -5.501 -8.922 1.291 1.00 96.50 87 GLU A O 1
ATOM 704 N N . HIS A 1 88 ? -7.712 -8.991 0.937 1.00 97.38 88 HIS A N 1
ATOM 705 C CA . HIS A 1 88 ? -7.614 -8.775 -0.508 1.00 97.38 88 HIS A CA 1
ATOM 706 C C . HIS A 1 88 ? -7.041 -7.397 -0.844 1.00 97.38 88 HIS A C 1
ATOM 708 O O . HIS A 1 88 ? -6.261 -7.298 -1.786 1.00 97.38 88 HIS A O 1
ATOM 714 N N . VAL A 1 89 ? -7.329 -6.353 -0.059 1.00 98.06 89 VAL A N 1
ATOM 715 C CA . VAL A 1 89 ? -6.736 -5.020 -0.265 1.00 98.06 89 VAL A CA 1
ATOM 716 C C . VAL A 1 89 ? -5.237 -5.044 0.014 1.00 98.06 89 VAL A C 1
ATOM 718 O O . VAL A 1 89 ? -4.462 -4.435 -0.721 1.00 98.06 89 VAL A O 1
ATOM 721 N N . HIS A 1 90 ? -4.798 -5.813 1.012 1.00 96.88 90 HIS A N 1
ATOM 722 C CA . HIS A 1 90 ? -3.373 -6.024 1.255 1.00 96.88 90 HIS A CA 1
ATOM 723 C C . HIS A 1 90 ? -2.702 -6.802 0.110 1.00 96.88 90 HIS A C 1
ATOM 725 O O . HIS A 1 90 ? -1.592 -6.475 -0.312 1.00 96.88 90 HIS A O 1
ATOM 731 N N . ALA A 1 91 ? -3.380 -7.812 -0.440 1.00 96.75 91 ALA A N 1
ATOM 732 C CA . ALA A 1 91 ? -2.900 -8.530 -1.617 1.00 96.75 91 ALA A CA 1
ATOM 733 C C . ALA A 1 91 ? -2.791 -7.615 -2.851 1.00 96.75 91 ALA A C 1
ATOM 735 O O . ALA A 1 91 ? -1.779 -7.674 -3.552 1.00 96.75 91 ALA A O 1
ATOM 736 N N . LEU A 1 92 ? -3.777 -6.736 -3.074 1.00 97.81 92 LEU A N 1
ATOM 737 C CA . LEU A 1 92 ? -3.713 -5.693 -4.101 1.00 97.81 92 LEU A CA 1
ATOM 738 C C . LEU A 1 92 ? -2.512 -4.778 -3.862 1.00 97.81 92 LEU A C 1
ATOM 740 O O . LEU A 1 92 ? -1.722 -4.581 -4.774 1.00 97.81 92 LEU A O 1
ATOM 744 N N . ALA A 1 93 ? -2.299 -4.314 -2.630 1.00 97.19 93 ALA A N 1
ATOM 745 C CA . ALA A 1 93 ? -1.169 -3.452 -2.301 1.00 97.19 93 ALA A CA 1
ATOM 746 C C . ALA A 1 93 ? 0.184 -4.077 -2.693 1.00 97.19 93 ALA A C 1
ATOM 748 O O . ALA A 1 93 ? 1.034 -3.418 -3.284 1.00 97.19 93 ALA A O 1
ATOM 749 N N . ARG A 1 94 ? 0.395 -5.365 -2.411 1.00 95.94 94 ARG A N 1
ATOM 750 C CA . ARG A 1 94 ? 1.630 -6.059 -2.816 1.00 95.94 94 ARG A CA 1
ATOM 751 C C . ARG A 1 94 ? 1.745 -6.222 -4.328 1.00 95.94 94 ARG A C 1
ATOM 753 O O . ARG A 1 94 ? 2.833 -6.076 -4.883 1.00 95.94 94 ARG A O 1
ATOM 760 N N . ARG A 1 95 ? 0.635 -6.543 -4.997 1.00 97.31 95 ARG A N 1
ATOM 761 C CA . ARG A 1 95 ? 0.593 -6.645 -6.460 1.00 97.31 95 ARG A CA 1
ATOM 762 C C . ARG A 1 95 ? 0.982 -5.317 -7.103 1.00 97.31 95 ARG A C 1
ATOM 764 O O . ARG A 1 95 ? 1.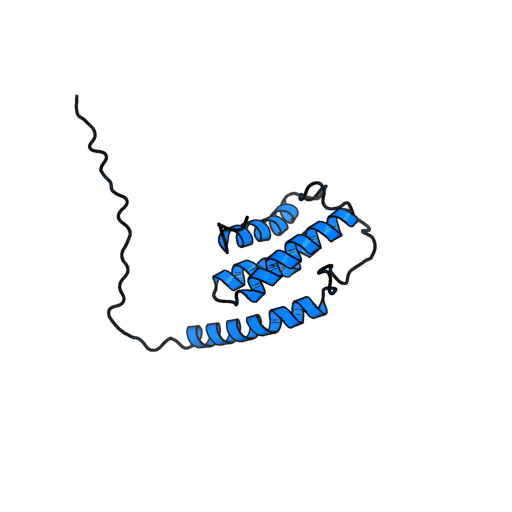847 -5.319 -7.973 1.00 97.31 95 ARG A O 1
ATOM 771 N N . GLU A 1 96 ? 0.379 -4.217 -6.661 1.00 97.75 96 GLU A N 1
ATOM 772 C CA . GLU A 1 96 ? 0.614 -2.899 -7.248 1.00 97.75 96 GLU A CA 1
ATOM 773 C C . GLU A 1 96 ? 2.013 -2.368 -6.953 1.00 97.75 96 GLU A C 1
ATOM 775 O O . GLU A 1 96 ? 2.639 -1.833 -7.860 1.00 97.75 96 GLU A O 1
ATOM 780 N N . TRP A 1 97 ? 2.561 -2.606 -5.756 1.00 96.31 97 TRP A N 1
ATOM 781 C CA . TRP A 1 97 ? 3.972 -2.313 -5.476 1.00 96.31 97 TRP A CA 1
ATOM 782 C C . TRP A 1 97 ? 4.885 -2.959 -6.526 1.00 96.31 97 TRP A C 1
ATOM 784 O O . TRP A 1 97 ? 5.671 -2.282 -7.182 1.00 96.31 97 TRP A O 1
ATOM 794 N N . ASN A 1 98 ? 4.726 -4.266 -6.758 1.00 96.31 98 ASN A N 1
ATOM 795 C CA . ASN A 1 98 ? 5.540 -4.987 -7.736 1.00 96.31 98 ASN A CA 1
ATOM 796 C C . ASN A 1 98 ? 5.310 -4.496 -9.172 1.00 96.31 98 ASN A C 1
ATOM 798 O O . ASN A 1 98 ? 6.264 -4.381 -9.945 1.00 96.31 98 ASN A O 1
ATOM 802 N N . ALA A 1 99 ? 4.061 -4.214 -9.545 1.00 97.19 99 ALA A N 1
ATOM 803 C CA . ALA A 1 99 ? 3.722 -3.780 -10.893 1.00 97.19 99 ALA A CA 1
ATOM 804 C C . ALA A 1 99 ? 4.237 -2.366 -11.201 1.00 97.19 99 ALA A C 1
ATOM 806 O O . ALA A 1 99 ? 4.777 -2.142 -12.287 1.00 97.19 99 ALA A O 1
ATOM 807 N N . VAL A 1 100 ? 4.133 -1.440 -10.243 1.00 96.06 100 VAL A N 1
ATOM 808 C CA . VAL A 1 100 ? 4.699 -0.089 -10.334 1.00 96.06 100 VAL A CA 1
ATOM 809 C C . VAL A 1 100 ? 6.219 -0.173 -10.428 1.00 96.06 100 VAL A C 1
ATOM 811 O O . VAL A 1 100 ? 6.782 0.328 -11.400 1.00 96.06 100 VAL A O 1
ATOM 814 N N . THR A 1 101 ? 6.885 -0.901 -9.524 1.00 95.56 101 THR A N 1
ATOM 815 C CA . THR A 1 101 ? 8.344 -1.102 -9.573 1.00 95.56 101 THR A CA 1
ATOM 816 C C . THR A 1 101 ? 8.789 -1.640 -10.932 1.00 95.56 101 THR A C 1
ATOM 818 O O . THR A 1 101 ? 9.744 -1.136 -11.531 1.00 95.56 101 THR A O 1
ATOM 821 N N . TRP A 1 102 ? 8.072 -2.630 -11.473 1.00 96.19 102 TRP A N 1
ATOM 822 C CA . TRP A 1 102 ? 8.367 -3.204 -12.785 1.00 96.19 102 TRP A CA 1
ATOM 823 C C . TRP A 1 102 ? 8.174 -2.192 -13.922 1.00 96.19 102 TRP A C 1
ATOM 825 O O . TRP A 1 102 ? 9.065 -2.012 -14.757 1.00 96.19 102 TRP A O 1
ATOM 835 N N . GLN A 1 103 ? 7.035 -1.498 -13.951 1.00 95.88 103 GLN A N 1
ATOM 836 C CA . GLN A 1 103 ? 6.710 -0.539 -15.004 1.00 95.88 103 GLN A CA 1
ATOM 837 C C . GLN A 1 103 ? 7.684 0.646 -15.006 1.00 95.88 103 GLN A C 1
ATOM 839 O O . GLN A 1 103 ? 8.174 1.040 -16.065 1.00 95.88 103 GLN A O 1
ATOM 844 N N . PHE A 1 104 ? 8.021 1.175 -13.830 1.00 94.56 104 PHE A N 1
ATOM 845 C CA . PHE A 1 104 ? 8.919 2.320 -13.685 1.00 94.56 104 PHE A CA 1
ATOM 846 C C . PHE A 1 104 ? 10.394 1.935 -13.859 1.00 94.56 104 PHE A C 1
ATOM 848 O O . PHE A 1 104 ? 11.188 2.765 -14.308 1.00 94.56 104 PHE A O 1
ATOM 855 N N . THR A 1 105 ? 10.757 0.663 -13.652 1.00 94.94 105 THR A N 1
ATOM 856 C CA . THR A 1 105 ? 12.038 0.120 -14.142 1.00 94.94 105 THR A CA 1
ATOM 857 C C . THR A 1 105 ? 12.096 0.185 -15.668 1.00 94.94 105 THR A C 1
ATOM 859 O O . THR A 1 105 ? 13.107 0.597 -16.235 1.00 94.94 105 THR A O 1
ATOM 862 N N . GLY A 1 106 ? 10.996 -0.147 -16.354 1.00 94.12 106 GLY A N 1
ATOM 863 C CA . GLY A 1 106 ? 10.886 -0.026 -17.812 1.00 94.12 106 GLY A CA 1
ATOM 864 C C . GLY A 1 106 ? 11.024 1.414 -18.323 1.00 94.12 106 GLY A C 1
ATOM 865 O O . GLY A 1 106 ? 11.570 1.636 -19.402 1.00 94.12 106 GLY A O 1
ATOM 866 N N . TYR A 1 107 ? 10.594 2.396 -17.529 1.00 93.94 107 TYR A N 1
ATOM 867 C CA . TYR A 1 107 ? 10.803 3.824 -17.797 1.00 93.94 107 TYR A CA 1
ATOM 868 C C . TYR A 1 107 ? 12.203 4.338 -17.440 1.00 93.94 107 TYR A C 1
ATOM 870 O O . TYR A 1 107 ? 12.506 5.507 -17.684 1.00 93.94 107 TYR A O 1
ATOM 878 N N . GLY A 1 108 ? 13.048 3.498 -16.840 1.00 92.62 108 GLY A N 1
ATOM 879 C CA . GLY A 1 108 ? 14.360 3.895 -16.336 1.00 92.62 108 GLY A CA 1
ATOM 880 C C . GLY A 1 108 ? 14.307 4.823 -15.119 1.00 92.62 108 GLY A C 1
ATOM 881 O O . GLY A 1 108 ? 15.334 5.403 -14.779 1.00 92.62 108 GLY A O 1
ATOM 882 N N . GLN A 1 109 ? 13.141 4.973 -14.481 1.00 92.25 109 GLN A N 1
ATOM 883 C CA . GLN A 1 109 ? 12.997 5.763 -13.254 1.00 92.25 109 GLN A CA 1
ATOM 884 C C . GLN A 1 109 ? 13.404 4.968 -12.021 1.00 92.25 109 GLN A C 1
ATOM 886 O O . GLN A 1 109 ? 13.933 5.537 -11.079 1.00 92.25 109 GLN A O 1
ATOM 891 N N . VAL A 1 110 ? 13.228 3.646 -12.054 1.00 93.19 110 VAL A N 1
ATOM 892 C CA . VAL A 1 110 ? 13.650 2.745 -10.980 1.00 93.19 110 VAL A CA 1
ATOM 893 C C . VAL A 1 110 ? 14.863 1.940 -11.435 1.00 93.19 110 VAL A C 1
ATOM 895 O O . VAL A 1 110 ? 14.888 1.363 -12.525 1.00 93.19 110 VAL A O 1
ATOM 898 N N . HIS A 1 111 ? 15.885 1.880 -10.589 1.00 92.62 111 HIS A N 1
ATOM 899 C CA . HIS A 1 111 ? 17.092 1.097 -10.791 1.00 92.62 111 HIS A CA 1
ATOM 900 C C . HIS A 1 111 ? 17.386 0.256 -9.550 1.00 92.62 111 HIS A C 1
ATOM 902 O O . HIS A 1 111 ? 17.614 0.787 -8.467 1.00 92.62 111 HIS A O 1
ATOM 908 N N . ARG A 1 112 ? 17.430 -1.074 -9.721 1.00 93.31 112 ARG A N 1
ATOM 909 C CA . ARG A 1 112 ? 17.633 -2.032 -8.616 1.00 93.31 112 ARG A CA 1
ATOM 910 C C . ARG A 1 112 ? 16.647 -1.812 -7.459 1.00 93.31 112 ARG A C 1
ATOM 912 O O . ARG A 1 112 ? 17.061 -1.844 -6.311 1.00 93.31 112 ARG A O 1
ATOM 919 N N . GLU A 1 113 ? 15.373 -1.596 -7.795 1.00 90.56 113 GLU A N 1
ATOM 920 C CA . GLU A 1 113 ? 14.264 -1.383 -6.843 1.00 90.56 113 GLU A CA 1
ATOM 921 C C . GLU A 1 113 ? 14.300 -0.050 -6.073 1.00 90.56 113 GLU A C 1
ATOM 923 O O . GLU A 1 113 ? 13.482 0.164 -5.186 1.00 90.56 113 GLU A O 1
ATOM 928 N N . PHE A 1 114 ? 15.189 0.875 -6.442 1.00 89.12 114 PHE A N 1
ATOM 929 C CA . PHE A 1 114 ? 15.225 2.232 -5.892 1.00 89.12 114 PHE A CA 1
ATOM 930 C C . PHE A 1 114 ? 14.992 3.263 -6.990 1.00 89.12 114 PHE A C 1
ATOM 932 O O . PHE A 1 114 ? 15.404 3.045 -8.132 1.00 89.12 114 PHE A O 1
ATOM 939 N N . ASP A 1 115 ? 14.389 4.400 -6.651 1.00 89.00 115 ASP A N 1
ATOM 940 C CA . ASP A 1 115 ? 14.341 5.541 -7.562 1.00 89.00 115 ASP A CA 1
ATOM 941 C C . ASP A 1 115 ? 15.764 5.953 -7.973 1.00 89.00 115 ASP A C 1
ATOM 943 O O . ASP A 1 115 ? 16.667 6.127 -7.148 1.00 89.00 115 ASP A O 1
ATOM 947 N N . ALA A 1 116 ? 15.981 6.035 -9.284 1.00 87.50 116 ALA A N 1
ATOM 948 C CA . ALA A 1 116 ? 17.296 6.184 -9.891 1.00 87.50 116 ALA A CA 1
ATOM 949 C C . ALA A 1 116 ? 17.813 7.622 -9.793 1.00 87.50 116 ALA A C 1
ATOM 951 O O . ALA A 1 116 ? 19.015 7.835 -9.611 1.00 87.50 116 ALA A O 1
ATOM 952 N N . TYR A 1 117 ? 16.920 8.603 -9.943 1.00 80.31 117 TYR A N 1
ATOM 953 C CA . TYR A 1 117 ? 17.225 10.016 -9.766 1.00 80.31 117 TYR A CA 1
ATOM 954 C C . TYR A 1 117 ? 15.936 10.816 -9.558 1.00 80.31 117 TYR A C 1
ATOM 956 O O . TYR A 1 117 ? 15.050 10.743 -10.394 1.00 80.31 117 TYR A O 1
ATOM 964 N N . TYR A 1 118 ? 15.853 11.563 -8.459 1.00 82.69 118 TYR A N 1
ATOM 965 C CA . TYR A 1 118 ? 14.858 12.596 -8.156 1.00 82.69 118 TYR A CA 1
ATOM 966 C C . TYR A 1 118 ? 15.235 13.202 -6.781 1.00 82.69 118 TYR A C 1
ATOM 968 O O . TYR A 1 118 ? 16.309 12.880 -6.248 1.00 82.69 118 TYR A O 1
ATOM 976 N N . ASP A 1 119 ? 14.459 14.133 -6.217 1.00 87.75 119 ASP A N 1
ATOM 977 C CA . ASP A 1 119 ? 14.781 14.674 -4.893 1.00 87.75 119 ASP A CA 1
ATOM 978 C C . ASP A 1 119 ? 14.381 13.727 -3.747 1.00 87.75 119 ASP A C 1
ATOM 980 O O . ASP A 1 119 ? 13.486 12.890 -3.849 1.00 87.75 119 ASP A O 1
ATOM 984 N N . TRP A 1 120 ? 15.086 13.860 -2.622 1.00 86.88 120 TRP A N 1
ATOM 985 C CA . TRP A 1 120 ? 14.959 12.946 -1.487 1.00 86.88 120 TRP A CA 1
ATOM 986 C C . TRP A 1 120 ? 13.598 12.981 -0.789 1.00 86.88 120 TRP A C 1
ATOM 988 O O . TRP A 1 120 ? 13.283 12.026 -0.080 1.00 86.88 120 TRP A O 1
ATOM 998 N N . MET A 1 121 ? 12.838 14.071 -0.917 1.00 90.06 121 MET A N 1
ATOM 999 C CA . MET A 1 121 ? 11.546 14.206 -0.251 1.00 90.06 121 MET A CA 1
ATOM 1000 C C . MET A 1 121 ? 10.531 13.262 -0.900 1.00 90.06 121 MET A C 1
ATOM 1002 O O . MET A 1 121 ? 10.013 12.390 -0.205 1.00 90.06 121 MET A O 1
ATOM 1006 N N . HIS A 1 122 ? 10.387 13.331 -2.223 1.00 90.00 122 HIS A N 1
ATOM 1007 C CA . HIS A 1 122 ? 9.465 12.484 -2.984 1.00 90.00 122 HIS A CA 1
ATOM 1008 C C . HIS A 1 122 ? 9.867 11.000 -2.987 1.00 90.00 122 HIS A C 1
ATOM 1010 O O . HIS A 1 122 ? 9.025 10.114 -2.864 1.00 90.00 122 HIS A O 1
ATOM 1016 N N . HIS A 1 123 ? 11.171 10.684 -2.976 1.00 86.44 123 HIS A N 1
ATOM 1017 C CA . HIS A 1 123 ? 11.612 9.302 -2.708 1.00 86.44 123 HIS A CA 1
ATOM 1018 C C . HIS A 1 123 ? 11.055 8.780 -1.368 1.00 86.44 123 HIS A C 1
ATOM 1020 O O . HIS A 1 123 ? 10.696 7.610 -1.227 1.00 86.44 123 HIS A O 1
ATOM 1026 N N . GLY A 1 124 ? 11.008 9.652 -0.355 1.00 88.19 124 GLY A N 1
ATOM 1027 C CA . GLY A 1 1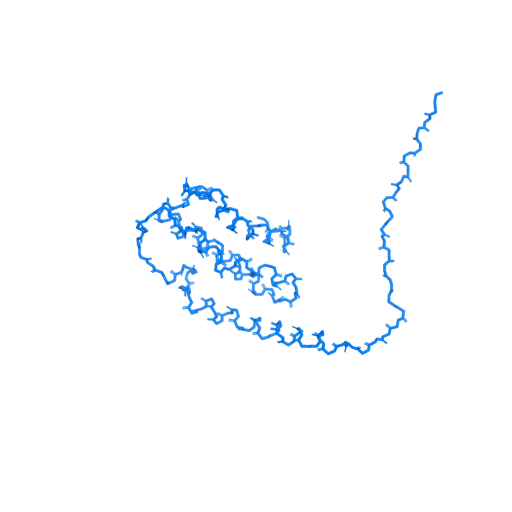24 ? 10.473 9.333 0.964 1.00 88.19 124 GLY A CA 1
ATOM 1028 C C . GLY A 1 124 ? 8.976 9.025 0.955 1.00 88.19 124 GLY A C 1
ATOM 1029 O O . GLY A 1 124 ? 8.540 8.183 1.744 1.00 88.19 124 GLY A O 1
ATOM 1030 N N . GLU A 1 125 ? 8.210 9.651 0.061 1.00 89.81 125 GLU A N 1
ATOM 1031 C CA . GLU A 1 125 ? 6.773 9.408 -0.106 1.00 89.81 125 GLU A CA 1
ATOM 1032 C C . GLU A 1 125 ? 6.523 7.987 -0.638 1.00 89.81 125 GLU A C 1
ATOM 1034 O O . GLU A 1 125 ? 5.760 7.231 -0.025 1.00 89.81 125 GLU A O 1
ATOM 1039 N N . SER A 1 126 ? 7.292 7.540 -1.639 1.00 87.94 126 SER A N 1
ATOM 1040 C CA . SER A 1 126 ? 7.305 6.137 -2.093 1.00 87.94 126 SER A CA 1
ATOM 1041 C C . SER A 1 126 ? 7.673 5.155 -0.976 1.00 87.94 126 SER A C 1
ATOM 1043 O O . SER A 1 126 ? 7.045 4.104 -0.819 1.00 87.94 126 SER A O 1
ATOM 1045 N N . TYR A 1 127 ? 8.682 5.474 -0.156 1.00 89.38 127 TYR A N 1
ATOM 1046 C CA . TYR A 1 127 ? 9.143 4.574 0.910 1.00 89.38 127 TYR A CA 1
ATOM 1047 C C . TYR A 1 127 ? 8.150 4.421 2.062 1.00 89.38 127 TYR A C 1
ATOM 1049 O O . TYR A 1 127 ? 8.167 3.389 2.738 1.00 89.38 127 TYR A O 1
ATOM 1057 N N . ALA A 1 128 ? 7.242 5.381 2.265 1.00 92.44 128 ALA A N 1
ATOM 1058 C CA . ALA A 1 128 ? 6.150 5.218 3.220 1.00 92.44 128 ALA A CA 1
ATOM 1059 C C . ALA A 1 128 ? 5.310 3.969 2.904 1.00 92.44 128 ALA A C 1
ATOM 1061 O O . ALA A 1 128 ? 4.895 3.252 3.817 1.00 92.44 128 ALA A O 1
ATOM 1062 N N . TYR A 1 129 ? 5.142 3.650 1.618 1.00 94.56 129 TYR A N 1
ATOM 1063 C CA . TYR A 1 129 ? 4.451 2.444 1.175 1.00 94.56 129 TYR A CA 1
ATOM 1064 C C . TYR A 1 129 ? 5.189 1.178 1.630 1.00 94.56 129 TYR A C 1
ATOM 1066 O O . TYR A 1 129 ? 4.583 0.304 2.255 1.00 94.56 129 TYR A O 1
ATOM 1074 N N . LEU A 1 130 ? 6.507 1.106 1.423 1.00 91.81 130 LEU A N 1
ATOM 1075 C CA . LEU A 1 130 ? 7.320 -0.018 1.896 1.00 91.81 130 LEU A CA 1
ATOM 1076 C C . LEU A 1 130 ? 7.212 -0.196 3.419 1.00 91.81 130 LEU A C 1
ATOM 1078 O O . LEU A 1 130 ? 7.044 -1.314 3.907 1.00 91.81 130 LEU A O 1
ATOM 1082 N N . TYR A 1 131 ? 7.251 0.903 4.179 1.00 93.38 131 TYR A N 1
ATOM 1083 C CA . TYR A 1 131 ? 7.096 0.854 5.634 1.00 93.38 131 TYR A CA 1
ATOM 1084 C C . TYR A 1 131 ? 5.724 0.322 6.051 1.00 93.38 131 TYR A C 1
ATOM 1086 O O . TYR A 1 131 ? 5.634 -0.462 6.996 1.00 93.38 131 TYR A O 1
ATOM 1094 N N . TYR A 1 132 ? 4.656 0.703 5.347 1.00 95.69 132 TYR A N 1
ATOM 1095 C CA . TYR A 1 132 ? 3.320 0.192 5.633 1.00 95.69 132 TYR A CA 1
ATOM 1096 C C . TYR A 1 132 ? 3.144 -1.274 5.242 1.00 95.69 132 TYR A C 1
ATOM 1098 O O . TYR A 1 132 ? 2.466 -1.989 5.975 1.00 95.69 132 TYR A O 1
ATOM 1106 N N . LEU A 1 133 ? 3.770 -1.747 4.160 1.00 95.19 133 LEU A N 1
ATOM 1107 C CA . LEU A 1 133 ? 3.787 -3.173 3.813 1.00 95.19 133 LEU A CA 1
ATOM 1108 C C . LEU A 1 133 ? 4.452 -4.001 4.921 1.00 95.19 133 LEU A C 1
ATOM 1110 O O . LEU A 1 133 ? 3.852 -4.951 5.423 1.00 95.19 133 LEU A O 1
ATOM 1114 N N . ALA A 1 134 ? 5.637 -3.582 5.374 1.00 94.06 134 ALA A N 1
ATOM 1115 C CA . ALA A 1 134 ? 6.353 -4.252 6.458 1.00 94.06 134 ALA A CA 1
ATOM 1116 C C . ALA A 1 134 ? 5.603 -4.188 7.801 1.00 94.06 134 ALA A C 1
ATOM 1118 O O . ALA A 1 134 ? 5.642 -5.137 8.584 1.00 94.06 134 ALA A O 1
ATOM 1119 N N . LEU A 1 135 ? 4.907 -3.080 8.082 1.00 94.88 135 LEU A N 1
ATOM 1120 C CA . LEU A 1 135 ? 4.070 -2.951 9.277 1.00 94.88 135 LEU A CA 1
ATOM 1121 C C . LEU A 1 135 ? 2.829 -3.856 9.211 1.00 94.88 135 LEU A C 1
ATOM 1123 O O . LEU A 1 135 ? 2.420 -4.402 10.234 1.00 94.88 135 LEU A O 1
ATOM 1127 N N . ALA A 1 136 ? 2.227 -3.993 8.028 1.00 95.19 136 ALA A N 1
ATOM 1128 C CA . ALA A 1 136 ? 1.023 -4.782 7.794 1.00 95.19 136 ALA A CA 1
ATOM 1129 C C . ALA A 1 136 ? 1.266 -6.291 7.904 1.00 95.19 136 ALA A C 1
ATOM 1131 O O . ALA A 1 136 ? 0.422 -7.005 8.448 1.00 95.19 136 ALA A O 1
ATOM 1132 N N . ASP A 1 137 ? 2.401 -6.777 7.405 1.00 91.94 137 ASP A N 1
ATOM 1133 C CA . ASP A 1 137 ? 2.819 -8.169 7.555 1.00 91.94 137 ASP A CA 1
ATOM 1134 C C . ASP A 1 137 ? 4.349 -8.268 7.654 1.00 91.94 137 ASP A C 1
ATOM 1136 O O . ASP A 1 137 ? 5.041 -8.318 6.637 1.00 91.94 137 ASP A O 1
ATOM 1140 N N . PRO A 1 138 ? 4.899 -8.351 8.878 1.00 87.19 138 PRO A N 1
ATOM 1141 C CA . PRO A 1 138 ? 6.343 -8.394 9.082 1.00 87.19 138 PRO A CA 1
ATOM 1142 C C . PRO A 1 138 ? 6.976 -9.734 8.676 1.00 87.19 138 PRO A C 1
ATOM 1144 O O . PRO A 1 138 ? 8.197 -9.877 8.747 1.00 87.19 138 PRO A O 1
ATOM 1147 N N . THR A 1 139 ? 6.174 -10.739 8.306 1.00 86.62 139 THR A N 1
ATOM 1148 C CA . THR A 1 139 ? 6.660 -12.069 7.905 1.00 86.62 139 THR A CA 1
ATOM 1149 C C . THR A 1 139 ? 6.772 -12.244 6.394 1.00 86.62 139 THR A C 1
ATOM 1151 O O . THR A 1 139 ? 7.425 -13.188 5.949 1.00 86.62 139 THR A O 1
ATOM 1154 N N . HIS A 1 140 ? 6.204 -11.317 5.622 1.00 72.19 140 HIS A N 1
ATOM 1155 C CA . HIS A 1 140 ? 6.285 -11.266 4.166 1.00 72.19 140 HIS A CA 1
ATOM 1156 C C . HIS A 1 140 ? 6.917 -9.936 3.730 1.00 72.19 140 HIS A C 1
ATOM 1158 O O . HIS A 1 140 ? 6.214 -9.021 3.299 1.00 72.19 140 HIS A O 1
ATOM 1164 N N . TYR A 1 141 ? 8.244 -9.854 3.882 1.00 56.59 141 TYR A N 1
ATOM 1165 C CA . TYR A 1 141 ? 9.099 -8.784 3.355 1.00 56.59 141 TYR A CA 1
ATOM 1166 C C . TYR A 1 141 ? 9.677 -9.139 1.982 1.00 56.59 141 TYR A C 1
ATOM 1168 O O . TYR A 1 141 ? 9.825 -10.350 1.692 1.00 56.59 141 TYR A O 1
#

pLDDT: mean 90.2, std 12.54, range [36.41, 98.38]